Protein AF-A0A438I7J2-F1 (afdb_monomer_lite)

Secondary structure (DSSP, 8-state):
-HHHHHHHHHHHHHHHHH--HHHHHHHHHHHHHHHHH----TT--HHHHHHHHHHHHHHHHHTT----HHHHHHHHHHT--

Organism: Vitis vinifera (NCBI:txid29760)

Foldseek 3Di:
DVVVVVVVVVVVVCCVVCNDLVSLVVVLVVLVVCLVPQAADPPHDLVNSLVVNVVSVVVNVSSPDDDDPVNSVVSSVVRVD

Radius of gyration: 16.77 Å; chains: 1; bounding box: 30×22×54 Å

Structure (mmCIF, N/CA/C/O backbone):
data_AF-A0A438I7J2-F1
#
_entry.id   AF-A0A438I7J2-F1
#
loop_
_atom_site.group_PDB
_atom_site.id
_atom_site.type_symbol
_atom_site.label_atom_id
_atom_site.label_alt_id
_atom_site.label_comp_id
_atom_site.label_asym_id
_atom_site.label_entity_id
_atom_site.label_seq_id
_atom_site.pdbx_PDB_ins_code
_atom_site.Cartn_x
_atom_site.Cartn_y
_atom_site.Cartn_z
_atom_site.occupancy
_atom_site.B_iso_or_equiv
_atom_site.auth_seq_id
_atom_site.auth_comp_id
_atom_site.auth_asym_id
_atom_site.auth_atom_id
_atom_site.pdbx_PDB_model_num
ATOM 1 N N . MET A 1 1 ? 10.427 -9.175 -35.333 1.00 56.72 1 MET A N 1
ATOM 2 C CA . MET A 1 1 ? 11.014 -7.815 -35.240 1.00 56.72 1 MET A CA 1
ATOM 3 C C . MET A 1 1 ? 10.032 -6.729 -34.781 1.00 56.72 1 MET A C 1
ATOM 5 O O . MET A 1 1 ? 10.449 -5.882 -34.007 1.00 56.72 1 MET A O 1
ATOM 9 N N . ARG A 1 2 ? 8.751 -6.704 -35.198 1.00 55.09 2 ARG A N 1
ATOM 10 C CA . ARG A 1 2 ? 7.788 -5.679 -34.717 1.00 55.09 2 ARG A CA 1
ATOM 11 C C . ARG A 1 2 ? 7.459 -5.783 -33.219 1.00 55.09 2 ARG A C 1
ATOM 13 O O . ARG A 1 2 ? 7.440 -4.766 -32.540 1.00 55.09 2 ARG A O 1
ATOM 20 N N . ALA A 1 3 ? 7.281 -7.002 -32.705 1.00 63.44 3 ALA A N 1
ATOM 21 C CA . ALA A 1 3 ? 7.034 -7.241 -31.279 1.00 63.44 3 ALA A CA 1
ATOM 22 C C . ALA A 1 3 ? 8.187 -6.752 -30.376 1.00 63.44 3 ALA A C 1
ATOM 24 O O . ALA A 1 3 ? 7.939 -6.286 -29.271 1.00 63.44 3 ALA A O 1
ATOM 25 N N . SER A 1 4 ? 9.429 -6.796 -30.870 1.00 74.88 4 SER A N 1
ATOM 26 C CA . SER A 1 4 ? 10.634 -6.355 -30.155 1.00 74.88 4 SER A CA 1
ATOM 27 C C . SER A 1 4 ? 10.604 -4.848 -29.867 1.00 74.88 4 SER A C 1
ATOM 29 O O . SER A 1 4 ? 10.759 -4.435 -28.727 1.00 74.88 4 SER A O 1
ATOM 31 N N . LYS A 1 5 ? 10.281 -4.036 -30.883 1.00 84.50 5 LYS A N 1
ATOM 32 C CA . LYS A 1 5 ? 10.208 -2.570 -30.756 1.00 84.50 5 LYS A CA 1
ATOM 33 C C . LYS A 1 5 ? 9.021 -2.103 -29.910 1.00 84.50 5 LYS A C 1
ATOM 35 O O . LYS A 1 5 ? 9.126 -1.119 -29.190 1.00 84.50 5 LYS A O 1
ATOM 40 N N . ALA A 1 6 ? 7.888 -2.806 -29.995 1.00 84.94 6 ALA A N 1
ATOM 41 C CA . ALA A 1 6 ? 6.712 -2.501 -29.180 1.00 84.94 6 ALA A CA 1
ATOM 42 C C . ALA A 1 6 ? 6.955 -2.796 -27.690 1.00 84.94 6 ALA A C 1
ATOM 44 O O . ALA A 1 6 ? 6.555 -2.009 -26.838 1.00 84.94 6 ALA A O 1
ATOM 45 N N . LYS A 1 7 ? 7.648 -3.903 -27.383 1.00 85.69 7 LYS A N 1
ATOM 46 C CA . LYS A 1 7 ? 8.055 -4.263 -26.020 1.00 85.69 7 LYS A CA 1
ATOM 47 C C . LYS A 1 7 ? 9.020 -3.228 -25.436 1.00 85.69 7 LYS A C 1
ATOM 49 O O . LYS A 1 7 ? 8.772 -2.738 -24.345 1.00 85.69 7 LYS A O 1
ATOM 54 N N . GLU A 1 8 ? 10.047 -2.839 -26.188 1.00 86.12 8 GLU A N 1
ATOM 55 C CA . GLU A 1 8 ? 11.000 -1.802 -25.767 1.00 86.12 8 GLU A CA 1
ATOM 56 C C . GLU A 1 8 ? 10.318 -0.451 -25.514 1.00 86.12 8 GLU A C 1
ATOM 58 O O . GLU A 1 8 ? 10.562 0.175 -24.488 1.00 86.12 8 GLU A O 1
ATOM 63 N N . ALA A 1 9 ? 9.417 -0.017 -26.403 1.00 87.38 9 ALA A N 1
ATOM 64 C CA . ALA A 1 9 ? 8.666 1.223 -26.210 1.00 87.38 9 ALA A CA 1
ATOM 65 C C . ALA A 1 9 ? 7.775 1.178 -24.954 1.00 87.38 9 ALA A C 1
ATOM 67 O O . ALA A 1 9 ? 7.700 2.159 -24.216 1.00 87.38 9 ALA A O 1
ATOM 68 N N . TRP A 1 10 ? 7.129 0.038 -24.690 1.00 84.69 10 TRP A N 1
ATOM 69 C CA . TRP A 1 10 ? 6.350 -0.173 -23.471 1.00 84.69 10 TRP A CA 1
ATOM 70 C C . TRP A 1 10 ? 7.225 -0.141 -22.213 1.00 84.69 10 TRP A C 1
ATOM 72 O O . TRP A 1 10 ? 6.877 0.528 -21.242 1.00 84.69 10 TRP A O 1
ATOM 82 N N . ASP A 1 11 ? 8.377 -0.811 -22.242 1.00 82.31 11 ASP A N 1
ATOM 83 C CA . ASP A 1 11 ? 9.298 -0.867 -21.107 1.00 82.31 11 ASP A CA 1
ATOM 84 C C . ASP A 1 11 ? 9.880 0.529 -20.794 1.00 82.31 11 ASP A C 1
ATOM 86 O O . ASP A 1 11 ? 9.963 0.900 -19.621 1.00 82.31 11 ASP A O 1
ATOM 90 N N . ILE A 1 12 ? 10.186 1.344 -21.816 1.00 83.88 12 ILE A N 1
ATOM 91 C CA . ILE A 1 12 ? 10.606 2.751 -21.658 1.00 83.88 12 ILE A CA 1
ATOM 92 C C . ILE A 1 12 ? 9.485 3.590 -21.038 1.00 83.88 12 ILE A C 1
ATOM 94 O O . ILE A 1 12 ? 9.720 4.290 -20.057 1.00 83.88 12 ILE A O 1
ATOM 98 N N . LEU A 1 13 ? 8.253 3.500 -21.552 1.00 82.69 13 LEU A N 1
ATOM 99 C CA . LEU A 1 13 ? 7.110 4.222 -20.977 1.00 82.69 13 LEU A CA 1
AT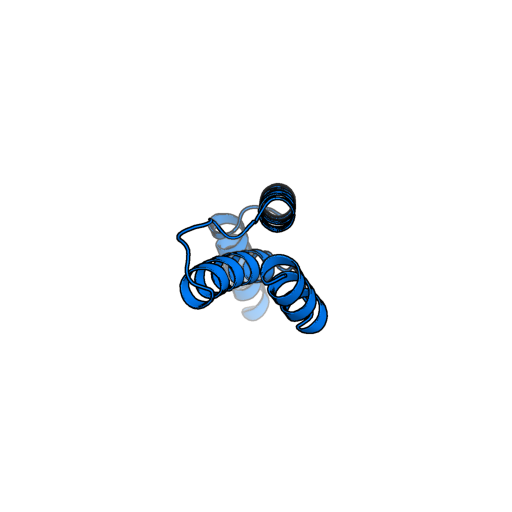OM 100 C C . LEU A 1 13 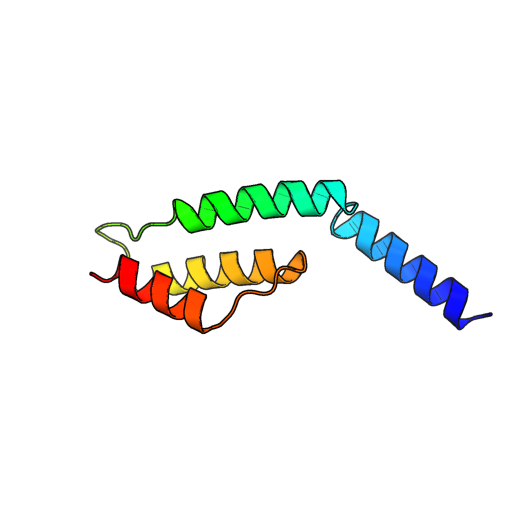? 6.875 3.836 -19.513 1.00 82.69 13 LEU A C 1
ATOM 102 O O . LEU A 1 13 ? 6.612 4.693 -18.670 1.00 82.69 13 LEU A O 1
ATOM 106 N N . GLN A 1 14 ? 7.011 2.550 -19.188 1.00 76.44 14 GLN A N 1
ATOM 107 C CA . GLN A 1 14 ? 6.878 2.068 -17.821 1.00 76.44 14 GLN A CA 1
ATOM 108 C C . GLN A 1 14 ? 8.030 2.562 -16.928 1.00 76.44 14 GLN A C 1
ATOM 110 O O . GLN A 1 14 ? 7.821 2.823 -15.741 1.00 76.44 14 GLN A O 1
ATOM 115 N N . GLN A 1 15 ? 9.243 2.683 -17.469 1.00 76.62 15 GLN A N 1
ATOM 116 C CA . GLN A 1 15 ? 10.401 3.238 -16.770 1.00 76.62 15 GLN A CA 1
ATOM 117 C C . GLN A 1 15 ? 10.244 4.740 -16.502 1.00 76.62 15 GLN A C 1
ATOM 119 O O . GLN A 1 15 ? 10.513 5.165 -15.384 1.00 76.62 15 GLN A O 1
ATOM 124 N N . GLU A 1 16 ? 9.752 5.522 -17.461 1.00 77.44 16 GLU A N 1
ATOM 125 C CA . GLU A 1 16 ? 9.480 6.954 -17.274 1.00 77.44 16 GLU A CA 1
ATOM 126 C C . GLU A 1 16 ? 8.336 7.189 -16.274 1.00 77.44 16 GLU A C 1
ATOM 128 O O . GLU A 1 16 ? 8.437 8.035 -15.388 1.00 77.44 16 GLU A O 1
ATOM 133 N N . PHE A 1 17 ? 7.257 6.399 -16.353 1.00 69.06 17 PHE A N 1
ATOM 134 C CA . PHE A 1 17 ? 6.079 6.593 -15.500 1.00 69.06 17 PHE A CA 1
ATOM 135 C C . PHE A 1 17 ? 6.278 6.096 -14.058 1.00 69.06 17 PHE A C 1
ATOM 137 O O . PHE A 1 17 ? 5.876 6.755 -13.101 1.00 69.06 17 PHE A O 1
ATOM 144 N N . GLN A 1 18 ? 6.895 4.924 -13.871 1.00 67.94 18 GLN A N 1
ATOM 145 C CA . GLN A 1 18 ? 7.072 4.316 -12.541 1.00 67.94 18 GLN A CA 1
ATOM 146 C C . GLN A 1 18 ? 8.469 4.566 -11.945 1.00 67.94 18 GLN A C 1
ATOM 148 O O . GLN A 1 18 ? 8.690 4.293 -10.761 1.00 67.94 18 GLN A O 1
ATOM 153 N N . GLY A 1 19 ? 9.401 5.101 -12.734 1.00 73.62 19 GLY A N 1
ATOM 154 C CA . GLY A 1 19 ? 10.824 5.163 -12.420 1.00 73.62 19 GLY A CA 1
ATOM 155 C C . GLY A 1 19 ? 11.556 3.859 -12.753 1.00 73.62 19 GLY A C 1
ATOM 156 O O . GLY A 1 19 ? 10.952 2.793 -12.946 1.00 73.62 19 GLY A O 1
ATOM 157 N N . ASP A 1 20 ? 12.887 3.939 -12.784 1.00 78.31 20 ASP A N 1
ATOM 158 C CA . ASP A 1 20 ? 13.763 2.773 -12.897 1.00 78.31 20 ASP A CA 1
ATOM 159 C C . ASP A 1 20 ? 13.637 1.830 -11.681 1.00 78.31 20 ASP A C 1
ATOM 161 O O . ASP A 1 20 ? 13.027 2.151 -10.655 1.00 78.31 20 ASP A O 1
ATOM 165 N N . LYS A 1 21 ? 14.223 0.628 -11.773 1.00 78.56 21 LYS A N 1
ATOM 166 C CA . LYS A 1 21 ? 14.156 -0.381 -10.696 1.00 78.56 21 LYS A CA 1
ATOM 167 C C . LYS A 1 21 ? 14.606 0.170 -9.337 1.00 78.56 21 LYS A C 1
ATOM 169 O O . LYS A 1 21 ? 14.047 -0.208 -8.308 1.00 78.56 21 LYS A O 1
ATOM 174 N N . ARG A 1 22 ? 15.594 1.071 -9.326 1.00 82.06 22 ARG A N 1
ATOM 175 C CA . ARG A 1 22 ? 16.116 1.692 -8.103 1.00 82.06 22 ARG A CA 1
ATOM 176 C C . ARG A 1 22 ? 15.085 2.632 -7.486 1.00 82.06 22 ARG A C 1
ATOM 178 O O . ARG A 1 22 ? 14.821 2.543 -6.290 1.00 82.06 22 ARG A O 1
ATOM 185 N N . THR A 1 23 ? 14.469 3.477 -8.302 1.00 83.56 23 THR A N 1
ATOM 186 C CA . THR A 1 23 ? 13.417 4.413 -7.901 1.00 83.56 23 THR A CA 1
ATOM 187 C C . THR A 1 23 ? 12.211 3.667 -7.347 1.00 83.56 23 THR A C 1
ATOM 189 O O . THR A 1 23 ? 11.742 3.990 -6.256 1.00 83.56 23 THR A O 1
ATOM 192 N N . ARG A 1 24 ? 11.764 2.604 -8.029 1.00 85.19 24 ARG A N 1
ATOM 193 C CA . ARG A 1 24 ? 10.685 1.734 -7.534 1.00 85.19 24 ARG A CA 1
ATOM 194 C C . ARG A 1 24 ? 11.038 1.110 -6.189 1.00 85.19 24 ARG A C 1
ATOM 196 O O . ARG A 1 24 ? 10.227 1.159 -5.274 1.00 85.19 24 ARG A O 1
ATOM 203 N N . SER A 1 25 ? 12.261 0.600 -6.030 1.00 86.44 25 SER A N 1
ATOM 204 C CA . SER A 1 25 ? 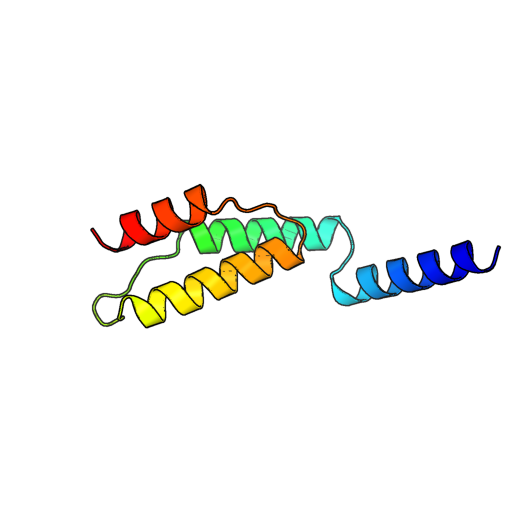12.709 0.016 -4.761 1.00 86.44 25 SER A CA 1
ATOM 205 C C . SER A 1 25 ? 12.711 1.029 -3.614 1.00 86.44 25 SER A C 1
ATOM 207 O O . SER A 1 25 ? 12.327 0.678 -2.502 1.00 86.44 25 SER A O 1
ATOM 209 N N . VAL A 1 26 ? 13.147 2.270 -3.851 1.00 89.56 26 VAL A N 1
ATOM 210 C CA . VAL A 1 26 ? 13.145 3.324 -2.821 1.00 89.56 26 VAL A CA 1
ATOM 211 C C . VAL A 1 26 ? 11.716 3.702 -2.437 1.00 89.56 26 VAL A C 1
ATOM 213 O O . VAL A 1 26 ? 11.403 3.760 -1.249 1.00 89.56 26 VAL A O 1
ATOM 216 N N . LYS A 1 27 ? 10.833 3.891 -3.425 1.00 90.06 27 LYS A N 1
ATOM 217 C CA . LYS A 1 27 ? 9.410 4.168 -3.183 1.00 90.06 27 LYS A CA 1
ATOM 218 C C . LYS A 1 27 ? 8.743 3.036 -2.405 1.00 90.06 27 LYS A C 1
ATOM 220 O O . LYS A 1 27 ? 8.036 3.294 -1.440 1.00 90.06 27 LYS A O 1
ATOM 225 N N . LEU A 1 28 ? 9.038 1.787 -2.756 1.00 91.69 28 LEU A N 1
ATOM 226 C CA . LEU A 1 28 ? 8.495 0.625 -2.063 1.00 91.69 28 LEU A CA 1
ATOM 227 C C . LEU A 1 28 ? 8.942 0.551 -0.600 1.00 91.69 28 LEU A C 1
ATOM 229 O O . LEU A 1 28 ? 8.145 0.251 0.282 1.00 91.69 28 LEU A O 1
ATOM 233 N N . GLN A 1 29 ? 10.208 0.870 -0.321 1.00 91.69 29 GLN A N 1
ATOM 234 C CA . GLN A 1 29 ? 10.711 0.954 1.053 1.00 91.69 29 GLN A CA 1
ATOM 235 C C . GLN A 1 29 ? 10.015 2.057 1.861 1.00 91.69 29 GLN A C 1
ATOM 237 O O . GLN A 1 29 ? 9.731 1.856 3.040 1.00 91.69 29 GLN A O 1
ATOM 242 N N . ALA A 1 30 ? 9.708 3.201 1.244 1.00 94.06 30 ALA A N 1
ATOM 243 C CA . ALA A 1 30 ? 8.931 4.251 1.897 1.00 94.06 30 ALA A CA 1
ATOM 244 C C . ALA A 1 30 ? 7.502 3.779 2.224 1.00 94.06 30 ALA A C 1
ATOM 246 O O . ALA A 1 30 ? 7.073 3.915 3.367 1.00 94.06 30 ALA A O 1
ATOM 247 N N . LEU A 1 31 ? 6.820 3.134 1.271 1.00 94.31 31 LEU A N 1
ATOM 248 C CA . LEU A 1 31 ? 5.466 2.598 1.462 1.00 94.31 31 LEU A CA 1
ATOM 249 C C . LEU A 1 31 ? 5.408 1.511 2.545 1.00 94.31 31 LEU A C 1
ATOM 251 O O . LEU A 1 31 ? 4.485 1.498 3.353 1.00 94.31 31 LEU A O 1
ATOM 255 N N . ARG A 1 32 ? 6.413 0.627 2.625 1.00 91.56 32 ARG A N 1
ATOM 256 C CA . ARG A 1 32 ? 6.512 -0.375 3.704 1.00 91.56 32 ARG A CA 1
ATOM 257 C C . ARG A 1 32 ? 6.581 0.274 5.082 1.00 91.56 32 ARG A C 1
ATOM 259 O O . ARG A 1 32 ? 5.866 -0.147 5.984 1.00 91.56 32 ARG A O 1
ATOM 266 N N . ARG A 1 33 ? 7.398 1.321 5.228 1.00 94.12 33 ARG A N 1
ATOM 267 C CA . ARG A 1 33 ? 7.492 2.087 6.480 1.00 94.12 33 ARG A CA 1
ATOM 268 C C . ARG A 1 33 ? 6.181 2.791 6.807 1.00 94.12 33 ARG A C 1
ATOM 270 O O . ARG A 1 33 ? 5.801 2.855 7.971 1.00 94.12 33 ARG A O 1
ATOM 277 N N . GLU A 1 34 ? 5.494 3.328 5.805 1.00 93.81 34 GLU A N 1
ATOM 278 C CA . GLU A 1 34 ? 4.177 3.935 5.993 1.00 93.81 34 GLU A CA 1
ATOM 279 C C . GLU A 1 34 ? 3.158 2.902 6.485 1.00 93.81 34 GLU A C 1
ATOM 281 O O . GLU A 1 34 ? 2.488 3.146 7.482 1.00 93.81 34 GLU A O 1
ATOM 286 N N . LEU A 1 35 ? 3.128 1.711 5.878 1.00 89.81 35 LEU A N 1
ATOM 287 C CA . LEU A 1 35 ? 2.254 0.600 6.265 1.00 89.81 35 LEU A CA 1
ATOM 288 C C . LEU A 1 35 ? 2.518 0.133 7.704 1.00 89.81 35 LEU A C 1
ATOM 290 O O . LEU A 1 35 ? 1.587 -0.121 8.468 1.00 89.81 35 LEU A O 1
ATOM 294 N N . GLU A 1 36 ? 3.791 0.015 8.085 1.00 89.06 36 GLU A N 1
ATOM 295 C CA . GLU A 1 36 ? 4.208 -0.354 9.442 1.00 89.06 36 GLU A CA 1
ATOM 296 C C . GLU A 1 36 ? 3.736 0.678 10.471 1.00 89.06 36 GLU A C 1
ATOM 298 O O . GLU A 1 36 ? 3.143 0.303 11.485 1.00 89.06 36 GLU A O 1
ATOM 303 N N . ASN A 1 37 ? 3.922 1.966 10.168 1.00 91.00 37 ASN A N 1
ATOM 304 C CA . ASN A 1 37 ? 3.549 3.083 11.037 1.00 91.00 37 ASN A CA 1
ATOM 305 C C . ASN A 1 37 ? 2.055 3.430 11.000 1.00 91.00 37 ASN A C 1
ATOM 307 O O . ASN A 1 37 ? 1.593 4.222 11.823 1.00 91.00 37 ASN A O 1
ATOM 311 N N . MET A 1 38 ? 1.303 2.864 10.057 1.00 90.69 38 MET A N 1
ATOM 312 C CA . MET A 1 38 ? -0.117 3.124 9.901 1.00 90.69 38 MET A CA 1
ATOM 313 C C . MET A 1 38 ? -0.886 2.621 11.123 1.00 90.69 38 MET A C 1
ATOM 315 O O . MET A 1 38 ? -0.809 1.438 11.472 1.00 90.69 38 MET A O 1
ATOM 319 N N . LYS A 1 39 ? -1.632 3.538 11.746 1.00 89.75 39 LYS A N 1
ATOM 320 C CA . LYS A 1 39 ? -2.513 3.285 12.886 1.00 89.75 39 LYS A CA 1
ATOM 321 C C . LYS A 1 39 ? -3.841 3.997 12.705 1.00 89.75 39 LYS A C 1
ATOM 323 O O . LYS A 1 39 ? -3.876 5.079 12.112 1.00 89.75 39 LYS A O 1
ATOM 328 N N . MET A 1 40 ? -4.909 3.390 13.214 1.00 90.00 40 MET A N 1
ATOM 329 C CA . MET A 1 40 ? -6.221 4.029 13.235 1.00 90.00 40 MET A CA 1
ATOM 330 C C . MET A 1 40 ? -6.210 5.192 14.230 1.00 90.00 40 MET A C 1
ATOM 332 O O . MET A 1 40 ? -5.608 5.100 15.303 1.00 90.00 40 MET A O 1
ATOM 336 N N . LYS A 1 41 ? -6.827 6.315 13.860 1.00 90.56 41 LYS A N 1
ATOM 337 C CA . LYS A 1 41 ? -6.996 7.455 14.775 1.00 90.56 41 LYS A CA 1
ATOM 338 C C . LYS A 1 41 ? -8.198 7.229 15.695 1.00 90.56 41 LYS A C 1
ATOM 340 O O . LYS A 1 41 ? -9.137 6.537 15.323 1.00 90.56 41 LYS A O 1
ATOM 345 N N . GLU A 1 42 ? -8.209 7.874 16.861 1.00 88.81 42 GLU A N 1
ATOM 346 C CA . GLU A 1 42 ? -9.302 7.747 17.847 1.00 88.81 42 GLU A CA 1
ATOM 347 C C . GLU A 1 42 ? -10.683 8.128 17.289 1.00 88.81 42 GLU A C 1
ATOM 349 O O . GLU A 1 42 ? -11.700 7.585 17.707 1.00 88.81 42 GLU A O 1
ATOM 354 N N . ASN A 1 43 ? -10.723 9.061 16.337 1.00 91.94 43 ASN A N 1
ATOM 355 C CA . ASN A 1 43 ? -11.943 9.563 15.707 1.00 91.94 43 ASN A CA 1
ATOM 356 C C . ASN A 1 43 ? -12.164 9.028 14.285 1.00 91.94 43 ASN A C 1
ATOM 358 O O . ASN A 1 43 ? -12.989 9.566 13.552 1.00 91.94 43 ASN A O 1
ATOM 362 N N . GLU A 1 44 ? -11.387 8.032 13.874 1.00 91.38 44 GLU A N 1
ATOM 363 C CA . GLU A 1 44 ? -11.476 7.431 12.553 1.00 91.38 44 GLU A CA 1
ATOM 364 C C . GLU A 1 44 ? -12.361 6.185 12.588 1.00 91.38 44 GLU A C 1
ATOM 366 O O . GLU A 1 44 ? -12.248 5.343 13.475 1.00 91.38 44 GLU A O 1
ATOM 371 N N . THR A 1 45 ? -13.242 6.046 11.601 1.00 91.50 45 THR A N 1
ATOM 372 C CA . THR A 1 45 ? -14.038 4.830 11.436 1.00 91.50 45 THR A CA 1
ATOM 373 C C . THR A 1 45 ? -13.214 3.712 10.797 1.00 91.50 45 THR A C 1
ATOM 375 O O . THR A 1 45 ? -12.315 3.948 9.987 1.00 91.50 45 THR A O 1
ATOM 378 N N . LEU A 1 46 ? -13.590 2.459 11.069 1.00 86.81 46 LEU A N 1
ATOM 379 C CA . LEU A 1 46 ? -12.955 1.291 10.450 1.00 86.81 46 LEU A CA 1
ATOM 380 C C . LEU A 1 46 ? -12.981 1.346 8.911 1.00 86.81 46 LEU A C 1
ATOM 382 O O . LEU A 1 46 ? -12.032 0.912 8.260 1.00 86.81 46 LEU A O 1
ATOM 386 N N . ASN A 1 47 ? -14.047 1.894 8.318 1.00 90.12 47 ASN A N 1
ATOM 387 C CA . ASN A 1 47 ? -14.178 2.022 6.865 1.00 90.12 47 ASN A CA 1
ATOM 388 C C . ASN A 1 47 ? -13.204 3.055 6.280 1.00 90.12 47 ASN A C 1
ATOM 390 O O . ASN A 1 47 ? -12.609 2.805 5.229 1.00 90.12 47 ASN A O 1
ATOM 394 N N . GLU A 1 48 ? -13.016 4.194 6.950 1.00 93.06 48 GLU A N 1
ATOM 395 C CA . GLU A 1 48 ? -12.038 5.216 6.548 1.00 93.06 48 GLU A CA 1
ATOM 396 C C . GLU A 1 48 ? -10.610 4.670 6.645 1.00 93.06 48 GLU A C 1
ATOM 398 O O . GLU A 1 48 ? -9.828 4.801 5.696 1.00 93.06 48 GLU A O 1
ATOM 403 N N . PHE A 1 49 ? -10.306 3.965 7.738 1.00 91.56 49 PHE A N 1
ATOM 404 C CA . P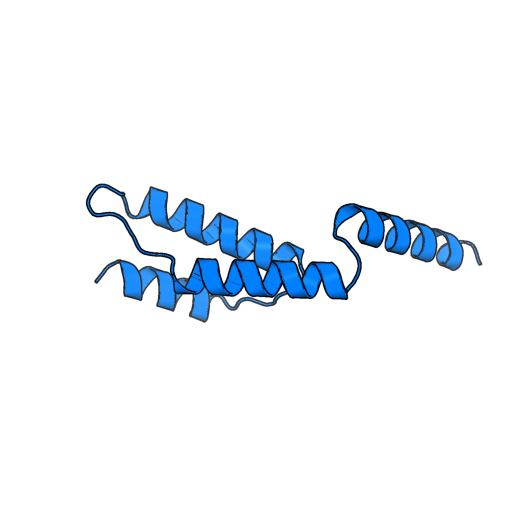HE A 1 49 ? -9.015 3.311 7.918 1.00 91.56 49 PHE A CA 1
ATOM 405 C C . PHE A 1 49 ? -8.761 2.266 6.831 1.00 91.56 49 PHE A C 1
ATOM 407 O O . PHE A 1 49 ? -7.728 2.300 6.160 1.00 91.56 49 PHE A O 1
ATOM 414 N N . SER A 1 50 ? -9.730 1.372 6.615 1.00 88.19 50 SER A N 1
ATOM 415 C CA . SER A 1 50 ? -9.637 0.297 5.623 1.00 88.19 50 SER A CA 1
ATOM 416 C C . SER A 1 50 ? -9.469 0.844 4.207 1.00 88.19 50 SER A C 1
ATOM 418 O O . SER A 1 50 ? -8.700 0.289 3.427 1.00 88.19 50 SER A O 1
ATOM 420 N N . SER A 1 51 ? -10.123 1.962 3.878 1.00 92.75 51 SER A N 1
ATOM 421 C CA . SER A 1 51 ? -9.989 2.607 2.566 1.00 92.75 51 SER A CA 1
ATOM 422 C C . SER A 1 51 ? -8.565 3.113 2.328 1.00 92.75 51 SER A C 1
ATOM 424 O O . SER A 1 51 ? -7.961 2.772 1.311 1.00 92.75 51 SER A O 1
ATOM 426 N N . LYS A 1 52 ? -7.984 3.844 3.291 1.00 94.00 52 LYS A N 1
ATOM 427 C CA . LYS A 1 52 ? -6.586 4.306 3.200 1.00 94.00 52 LYS A CA 1
ATOM 428 C C . LYS A 1 52 ? -5.600 3.140 3.176 1.00 94.00 52 LYS A C 1
ATOM 430 O O . LYS A 1 52 ? -4.608 3.173 2.454 1.00 94.00 52 LYS A O 1
ATOM 435 N N . PHE A 1 53 ? -5.865 2.104 3.969 1.00 91.94 53 PHE A N 1
ATOM 436 C CA . PHE A 1 53 ? -5.013 0.922 4.028 1.00 91.94 53 PHE A CA 1
ATOM 437 C C . PHE A 1 53 ? -4.981 0.201 2.676 1.00 91.94 53 PHE A C 1
ATOM 439 O O . PHE A 1 53 ? -3.909 -0.116 2.161 1.00 91.94 53 PHE A O 1
ATOM 446 N N . MET A 1 54 ? -6.148 0.015 2.055 1.00 92.19 54 MET A N 1
ATOM 447 C CA . MET A 1 54 ? -6.259 -0.582 0.724 1.00 92.19 54 MET A CA 1
ATOM 448 C C . MET A 1 54 ? -5.632 0.294 -0.362 1.00 92.19 54 MET A C 1
ATOM 450 O O . MET A 1 54 ? -5.020 -0.239 -1.287 1.00 92.19 54 MET A O 1
ATOM 454 N N . GLU A 1 55 ? -5.726 1.620 -0.252 1.00 94.75 55 GLU A N 1
ATOM 455 C CA . GLU A 1 55 ? -5.026 2.539 -1.152 1.00 94.75 55 GLU A CA 1
ATOM 456 C C . GLU A 1 55 ? -3.505 2.329 -1.092 1.00 94.75 55 GLU A C 1
ATOM 458 O O . GLU A 1 55 ? -2.867 2.147 -2.132 1.00 94.75 55 GLU A O 1
ATOM 463 N N . LEU A 1 56 ? -2.935 2.245 0.113 1.00 94.12 56 LEU A N 1
ATOM 464 C CA . LEU A 1 56 ? -1.504 2.014 0.313 1.00 94.12 56 LEU A CA 1
ATOM 465 C C . LEU A 1 56 ? -1.061 0.643 -0.227 1.00 94.12 56 LEU A C 1
ATOM 467 O O . LEU A 1 56 ? -0.064 0.541 -0.946 1.00 94.12 56 LEU A O 1
ATOM 471 N N . VAL A 1 57 ? -1.843 -0.408 0.038 1.00 92.31 57 VAL A N 1
ATOM 472 C CA . VAL A 1 57 ? -1.618 -1.758 -0.511 1.00 92.31 57 VAL A CA 1
ATOM 473 C C . VAL A 1 57 ? -1.645 -1.746 -2.042 1.00 92.31 57 VAL A C 1
ATOM 475 O O . VAL A 1 57 ? -0.787 -2.360 -2.680 1.00 92.31 57 VAL A O 1
ATOM 478 N N . ASN A 1 58 ? -2.588 -1.029 -2.656 1.00 92.38 58 ASN A N 1
ATOM 479 C CA . ASN A 1 58 ? -2.686 -0.923 -4.112 1.00 92.38 58 ASN A CA 1
ATOM 480 C C . ASN A 1 58 ? -1.487 -0.183 -4.716 1.00 92.38 58 ASN A C 1
ATOM 482 O O . ASN A 1 58 ? -0.975 -0.595 -5.760 1.00 92.38 58 ASN A O 1
ATOM 486 N N . GLN A 1 59 ? -0.984 0.859 -4.047 1.00 92.06 59 GLN A N 1
ATOM 487 C CA . GLN A 1 59 ? 0.244 1.533 -4.467 1.00 92.06 59 GLN A CA 1
ATOM 488 C C . GLN A 1 59 ? 1.445 0.579 -4.427 1.00 92.06 59 GLN A C 1
ATOM 490 O O . GLN A 1 59 ? 2.200 0.510 -5.397 1.00 92.06 59 GLN A O 1
ATOM 495 N N . MET A 1 60 ? 1.595 -0.220 -3.368 1.00 92.25 60 MET A N 1
ATOM 496 C CA . MET A 1 60 ? 2.673 -1.214 -3.264 1.00 92.25 60 MET A CA 1
ATOM 497 C C . MET A 1 60 ? 2.581 -2.285 -4.364 1.00 92.25 60 MET A C 1
ATOM 499 O O . MET A 1 60 ? 3.581 -2.569 -5.029 1.00 92.25 60 MET A O 1
ATOM 503 N N . LYS A 1 61 ? 1.372 -2.797 -4.641 1.00 90.62 61 LYS A N 1
ATOM 504 C CA . LYS A 1 61 ? 1.112 -3.717 -5.764 1.00 90.62 61 LYS A CA 1
ATOM 505 C C . LYS A 1 61 ? 1.483 -3.095 -7.114 1.00 90.62 61 LYS A C 1
ATOM 507 O O . LYS A 1 61 ? 2.089 -3.760 -7.949 1.00 90.62 61 LYS A O 1
ATOM 512 N N . SER A 1 62 ? 1.212 -1.802 -7.316 1.00 87.12 62 SER A N 1
ATOM 513 C CA . SER A 1 62 ? 1.570 -1.092 -8.557 1.00 87.12 62 SER A CA 1
ATOM 514 C C . SER A 1 62 ? 3.085 -1.004 -8.806 1.00 87.12 62 SER A C 1
ATOM 516 O O . SER A 1 62 ? 3.523 -0.951 -9.958 1.00 87.12 62 SER A O 1
ATOM 518 N N . TYR A 1 63 ? 3.891 -1.051 -7.738 1.00 87.19 63 TYR A N 1
ATOM 519 C CA . TYR A 1 63 ? 5.353 -1.121 -7.805 1.00 87.19 63 TYR A CA 1
ATOM 520 C C . TYR A 1 63 ? 5.895 -2.557 -7.908 1.00 87.19 63 TYR A C 1
ATOM 522 O O . TYR A 1 63 ? 7.113 -2.739 -7.985 1.00 87.19 63 TYR A O 1
ATOM 530 N N . GLY A 1 64 ? 5.014 -3.560 -7.982 1.00 84.50 64 GLY A N 1
ATOM 531 C CA . GLY A 1 64 ? 5.357 -4.970 -8.175 1.00 84.50 64 GLY A CA 1
ATOM 532 C C . GLY A 1 64 ? 5.552 -5.762 -6.883 1.00 84.50 64 GLY A C 1
ATOM 533 O O . GLY A 1 64 ? 6.177 -6.818 -6.922 1.00 84.50 64 GLY A O 1
ATOM 534 N N . GLU A 1 65 ? 5.073 -5.263 -5.739 1.00 86.75 65 GLU A N 1
ATOM 535 C CA . GLU A 1 65 ? 5.069 -6.044 -4.501 1.00 86.75 65 GLU A CA 1
ATOM 536 C C . GLU A 1 65 ? 3.836 -6.939 -4.406 1.00 86.75 65 GLU A C 1
ATOM 538 O O . GLU A 1 65 ? 2.698 -6.479 -4.481 1.00 86.75 65 GLU A O 1
ATOM 543 N N . GLU A 1 66 ? 4.077 -8.225 -4.176 1.00 88.38 66 GLU A N 1
ATOM 544 C CA . GLU A 1 66 ? 3.029 -9.184 -3.856 1.00 88.38 66 GLU A CA 1
ATOM 545 C C . GLU A 1 66 ? 2.680 -9.075 -2.368 1.00 88.38 66 GLU A C 1
ATOM 547 O O . GLU A 1 66 ? 3.497 -9.363 -1.489 1.00 88.38 66 GLU A O 1
ATOM 552 N N . ILE A 1 67 ? 1.451 -8.650 -2.080 1.00 86.88 67 ILE A N 1
ATOM 553 C CA . ILE A 1 67 ? 0.906 -8.573 -0.722 1.00 86.88 67 ILE A CA 1
ATOM 554 C C . ILE A 1 67 ? -0.231 -9.580 -0.626 1.00 86.88 67 ILE A C 1
ATOM 556 O O . ILE A 1 67 ? -1.229 -9.454 -1.336 1.00 86.88 67 ILE A O 1
ATOM 560 N N . SER A 1 68 ? -0.077 -10.567 0.258 1.00 88.75 68 SER A N 1
ATOM 561 C CA . SER A 1 68 ? -1.083 -11.604 0.476 1.00 88.75 68 SER A CA 1
ATOM 562 C C . SER A 1 68 ? -2.292 -11.073 1.242 1.00 88.75 68 SER A C 1
ATOM 564 O O . SER A 1 68 ? -2.154 -10.266 2.163 1.00 88.75 68 SER A O 1
ATOM 566 N N . ASP A 1 69 ? -3.473 -11.608 0.930 1.00 86.38 69 ASP A N 1
ATOM 567 C CA . ASP A 1 69 ? -4.716 -11.265 1.632 1.00 86.38 69 ASP A CA 1
ATOM 568 C C . ASP A 1 69 ? -4.626 -11.564 3.133 1.00 86.38 69 ASP A C 1
ATOM 570 O O . ASP A 1 69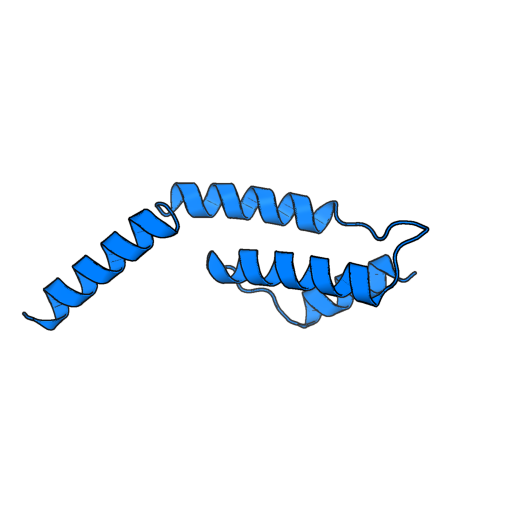 ? -5.145 -10.812 3.951 1.00 86.38 69 ASP A O 1
ATOM 574 N N . LYS A 1 70 ? -3.873 -12.604 3.516 1.00 87.38 70 LYS A N 1
ATOM 575 C CA . LYS A 1 70 ? -3.570 -12.901 4.920 1.00 87.38 70 LYS A CA 1
ATOM 576 C C . LYS A 1 70 ? -2.923 -11.704 5.628 1.00 87.38 70 LYS A C 1
ATOM 578 O O . LYS A 1 70 ? -3.389 -11.312 6.691 1.00 87.38 70 LYS A O 1
ATOM 583 N N . ARG A 1 71 ? -1.890 -11.101 5.026 1.00 84.56 71 ARG A N 1
ATOM 584 C CA . ARG A 1 71 ? -1.181 -9.946 5.602 1.00 84.56 71 ARG A CA 1
ATOM 585 C C . ARG A 1 71 ? -2.079 -8.710 5.687 1.00 84.56 71 ARG A C 1
ATOM 587 O O . ARG A 1 71 ? -1.942 -7.920 6.617 1.00 84.56 71 ARG A O 1
ATOM 594 N N . ILE A 1 72 ? -2.980 -8.546 4.717 1.00 85.31 72 ILE A N 1
ATOM 595 C CA . ILE A 1 72 ? -3.987 -7.477 4.704 1.00 85.31 72 ILE A CA 1
ATOM 596 C C . ILE A 1 72 ? -4.924 -7.648 5.908 1.00 85.31 72 ILE A C 1
ATOM 598 O O . ILE A 1 72 ? -5.061 -6.725 6.705 1.00 85.31 72 ILE A O 1
ATOM 602 N N . VAL A 1 73 ? -5.495 -8.845 6.084 1.00 85.69 73 VAL A N 1
ATOM 603 C CA . VAL A 1 73 ? -6.431 -9.154 7.177 1.00 85.69 73 VAL A CA 1
ATOM 604 C C . VAL A 1 73 ? -5.772 -9.026 8.550 1.00 85.69 73 VAL A C 1
ATOM 606 O O . VAL A 1 73 ? -6.344 -8.378 9.422 1.00 85.69 73 VAL A O 1
ATOM 609 N N . GLU A 1 74 ? -4.574 -9.588 8.743 1.00 85.94 74 GLU A N 1
ATOM 610 C CA . GLU A 1 74 ? -3.832 -9.491 10.012 1.00 85.94 74 GLU A CA 1
ATOM 611 C C . GLU A 1 74 ? -3.651 -8.028 10.434 1.00 85.94 74 GLU A C 1
ATOM 613 O O . GLU A 1 74 ? -4.008 -7.654 11.547 1.00 85.94 74 GLU A O 1
ATOM 618 N N . LYS A 1 75 ? -3.213 -7.160 9.514 1.00 82.38 75 LYS A N 1
ATOM 619 C CA . LYS A 1 75 ? -3.013 -5.739 9.817 1.00 82.38 75 LYS A CA 1
ATOM 620 C C . LYS A 1 75 ? -4.326 -5.007 10.114 1.00 82.38 75 LYS A C 1
ATOM 622 O O . LYS A 1 75 ? -4.331 -4.143 10.984 1.00 82.38 75 LYS A O 1
ATOM 627 N N . THR A 1 76 ? -5.429 -5.320 9.431 1.00 82.00 76 THR A N 1
ATOM 628 C CA . THR A 1 76 ? -6.740 -4.711 9.731 1.00 82.00 76 THR A CA 1
ATOM 629 C C . THR A 1 76 ? -7.248 -5.112 11.120 1.00 82.00 76 THR A C 1
ATOM 631 O O . THR A 1 76 ? -7.754 -4.262 11.855 1.00 82.00 76 THR A O 1
ATOM 634 N N . VAL A 1 77 ? -7.080 -6.380 11.504 1.00 81.38 77 VAL A N 1
ATOM 635 C CA . VAL A 1 77 ? -7.483 -6.891 12.826 1.00 81.38 77 VAL A CA 1
ATOM 636 C C . VAL A 1 77 ? -6.608 -6.303 13.938 1.00 81.38 77 VAL A C 1
ATOM 638 O O . VAL A 1 77 ? -7.145 -5.839 14.943 1.00 81.38 77 VAL A O 1
ATOM 641 N N . ASP A 1 78 ? -5.292 -6.217 13.720 1.00 80.75 78 ASP A N 1
ATOM 642 C CA . ASP A 1 78 ? -4.325 -5.644 14.670 1.00 80.75 78 ASP A CA 1
ATOM 643 C C . ASP A 1 78 ? -4.574 -4.162 14.990 1.00 80.75 78 ASP A C 1
ATOM 645 O O . ASP A 1 78 ? -4.105 -3.670 16.009 1.00 80.75 78 ASP A O 1
ATOM 649 N N . GLN A 1 79 ? -5.238 -3.412 14.104 1.00 70.69 79 GLN A N 1
ATOM 650 C CA . GLN A 1 79 ? -5.575 -2.000 14.346 1.00 70.69 79 GLN A CA 1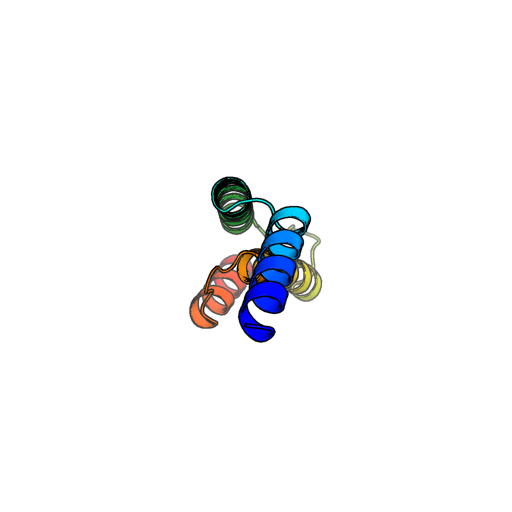
ATOM 651 C C . GLN A 1 79 ? -6.988 -1.798 14.912 1.00 70.69 79 GLN A C 1
ATOM 653 O O . GLN A 1 79 ? -7.335 -0.678 15.276 1.00 70.69 79 GLN A O 1
ATOM 658 N N . SER A 1 80 ? -7.799 -2.859 14.960 1.00 60.19 80 SER A N 1
ATOM 659 C CA . SER A 1 80 ? -9.178 -2.827 15.470 1.00 60.19 80 SER A CA 1
ATOM 660 C C . SER A 1 80 ? -9.293 -3.290 16.930 1.00 60.19 80 SER A C 1
ATOM 662 O O . SER A 1 80 ? -10.394 -3.267 17.480 1.00 60.19 80 SER A O 1
ATOM 664 N N . THR A 1 81 ? -8.184 -3.737 17.530 1.00 54.41 81 THR A N 1
ATOM 665 C CA . THR A 1 81 ? -8.077 -4.230 18.915 1.00 54.41 81 THR A CA 1
ATOM 666 C C . THR A 1 81 ? -7.203 -3.288 19.729 1.00 54.41 81 THR A C 1
ATOM 668 O O . THR A 1 81 ? -7.556 -3.030 20.899 1.00 54.41 81 THR A O 1
#

Sequence (81 aa):
MRASKAKEAWDILQQEFQGDKRTRSVKLQALRRELENMKMKENETLNEFSSKFMELVNQMKSYGEEISDKRIVEKTVDQST

pLDDT: mean 84.92, std 9.14, range [54.41, 94.75]

InterPro domains:
  IPR061502 Copia/RE1/RE2-like, N-terminal domain [PF14223] (1-75)